Protein AF-A0A530AK78-F1 (afdb_monomer_lite)

pLDDT: mean 84.23, std 16.49, range [35.72, 97.94]

Structure (mmCIF, N/CA/C/O backbone):
data_AF-A0A530AK78-F1
#
_entry.id   AF-A0A530AK78-F1
#
loop_
_atom_site.group_PDB
_atom_site.id
_atom_site.type_symbol
_atom_site.label_atom_id
_atom_site.label_alt_id
_atom_site.label_comp_id
_atom_site.label_asym_id
_atom_site.label_entity_id
_atom_site.label_seq_id
_atom_site.pdbx_PDB_ins_code
_atom_site.Cartn_x
_atom_site.Cartn_y
_atom_site.Cartn_z
_atom_site.occupancy
_atom_site.B_iso_or_equiv
_atom_site.auth_seq_id
_atom_site.auth_comp_id
_atom_site.auth_asym_id
_atom_site.auth_atom_id
_atom_site.pdbx_PDB_model_num
ATOM 1 N N . MET A 1 1 ? 17.522 -14.125 -3.853 1.00 35.72 1 MET A N 1
ATOM 2 C CA . MET A 1 1 ? 17.060 -14.850 -5.062 1.00 35.72 1 MET A CA 1
ATOM 3 C C . MET A 1 1 ? 15.531 -14.747 -5.252 1.00 35.72 1 MET A C 1
ATOM 5 O O . MET A 1 1 ? 14.892 -15.750 -5.523 1.00 35.72 1 MET A O 1
ATOM 9 N N . ILE A 1 2 ? 14.917 -13.556 -5.123 1.00 40.41 2 ILE A N 1
ATOM 10 C CA . ILE A 1 2 ? 13.436 -13.378 -5.174 1.00 40.41 2 ILE A CA 1
ATOM 11 C C . ILE A 1 2 ? 12.980 -12.552 -6.410 1.00 40.41 2 ILE A C 1
ATOM 13 O O . ILE A 1 2 ? 11.793 -12.388 -6.660 1.00 40.41 2 ILE A O 1
ATOM 17 N N . GLY A 1 3 ? 13.904 -12.060 -7.245 1.00 37.00 3 GLY A N 1
ATOM 18 C CA . GLY A 1 3 ? 13.606 -11.006 -8.230 1.00 37.00 3 GLY A CA 1
ATOM 19 C C . GLY A 1 3 ? 12.877 -11.411 -9.520 1.00 37.00 3 GLY A C 1
ATOM 20 O O . GLY A 1 3 ? 12.220 -10.562 -10.113 1.00 37.00 3 GLY A O 1
ATOM 21 N N . LEU A 1 4 ? 12.959 -12.668 -9.977 1.00 43.38 4 LEU A N 1
ATOM 22 C CA . LEU A 1 4 ? 12.545 -13.003 -11.353 1.00 43.38 4 LEU A CA 1
ATOM 23 C C . LEU A 1 4 ? 11.052 -13.356 -11.499 1.00 43.38 4 LEU A C 1
ATOM 25 O O . LEU A 1 4 ? 10.457 -13.086 -12.537 1.00 43.38 4 LEU A O 1
ATOM 29 N N . ALA A 1 5 ? 10.418 -13.904 -10.458 1.00 39.09 5 ALA A N 1
ATOM 30 C CA . ALA A 1 5 ? 9.007 -14.309 -10.516 1.00 39.09 5 ALA A CA 1
ATOM 31 C C . ALA A 1 5 ? 8.021 -13.127 -10.419 1.00 39.09 5 ALA A C 1
ATOM 33 O O . ALA A 1 5 ? 6.848 -13.271 -10.752 1.00 39.09 5 ALA A O 1
ATOM 34 N N . LEU A 1 6 ? 8.483 -11.956 -9.967 1.00 44.03 6 LEU A N 1
ATOM 35 C CA . LEU A 1 6 ? 7.629 -10.788 -9.742 1.00 44.03 6 LEU A CA 1
ATOM 36 C C . LEU A 1 6 ? 7.313 -10.022 -11.036 1.00 44.03 6 LEU A C 1
ATOM 38 O O . LEU A 1 6 ? 6.207 -9.510 -11.166 1.00 44.03 6 LEU A O 1
ATOM 42 N N . VAL A 1 7 ? 8.226 -9.992 -12.015 1.00 44.00 7 VAL A N 1
ATOM 43 C CA . VAL A 1 7 ? 8.039 -9.210 -13.254 1.00 44.00 7 VAL A CA 1
ATOM 44 C C . VAL A 1 7 ? 7.031 -9.860 -14.207 1.00 44.00 7 VAL A C 1
ATOM 46 O O . VAL A 1 7 ? 6.136 -9.176 -14.692 1.00 44.00 7 VAL A O 1
ATOM 49 N N . SER A 1 8 ? 7.074 -11.183 -14.410 1.00 48.09 8 SER A N 1
ATOM 50 C CA . SER A 1 8 ? 6.086 -11.874 -15.268 1.00 48.09 8 SER A CA 1
ATOM 51 C C . SER A 1 8 ? 4.657 -11.838 -14.732 1.00 48.09 8 SER A C 1
ATOM 53 O O . SER A 1 8 ? 3.732 -12.230 -15.432 1.00 48.09 8 SER A O 1
ATOM 55 N N . MET A 1 9 ? 4.473 -11.410 -13.485 1.00 52.75 9 MET A N 1
ATOM 56 C CA . MET A 1 9 ? 3.193 -11.451 -12.801 1.00 52.75 9 MET A CA 1
ATOM 57 C C . MET A 1 9 ? 2.610 -10.053 -12.573 1.00 52.75 9 MET A C 1
ATOM 59 O O . MET A 1 9 ? 1.652 -9.964 -11.825 1.00 52.75 9 MET A O 1
ATOM 63 N N . VAL A 1 10 ? 3.203 -8.987 -13.122 1.00 57.78 10 VAL A N 1
ATOM 64 C CA . VAL A 1 10 ? 2.661 -7.608 -13.082 1.00 57.78 10 VAL A CA 1
ATOM 65 C C . VAL A 1 10 ? 2.524 -7.014 -14.492 1.00 57.78 10 VAL A C 1
ATOM 67 O O . VAL A 1 10 ? 1.768 -6.072 -14.710 1.00 57.78 10 VAL A O 1
ATOM 70 N N . PHE A 1 11 ? 3.234 -7.570 -15.473 1.00 59.38 11 PHE A N 1
ATOM 71 C CA . PHE A 1 11 ? 3.088 -7.186 -16.872 1.00 59.38 11 PHE A CA 1
ATOM 72 C C . PHE A 1 11 ? 2.132 -8.142 -17.580 1.00 59.38 11 PHE A C 1
ATOM 74 O O . PHE A 1 11 ? 2.232 -9.361 -17.421 1.00 59.38 11 PHE A O 1
ATOM 81 N N . GLY A 1 12 ? 1.225 -7.579 -18.380 1.00 53.88 12 GLY A N 1
ATOM 82 C CA . GLY A 1 12 ? 0.428 -8.354 -19.329 1.00 53.88 12 GLY A CA 1
ATOM 83 C C . GLY A 1 12 ? 1.325 -9.053 -20.356 1.00 53.88 12 GLY A C 1
ATOM 84 O O . GLY A 1 12 ? 2.518 -8.756 -20.461 1.00 53.88 12 GLY A O 1
ATOM 85 N N . ALA A 1 13 ? 0.766 -10.001 -21.116 1.00 51.94 13 ALA A N 1
ATOM 86 C CA . ALA A 1 13 ? 1.524 -10.718 -22.140 1.00 51.94 13 ALA A CA 1
ATOM 87 C C . ALA A 1 13 ? 2.269 -9.720 -23.054 1.00 51.94 13 ALA A C 1
ATOM 89 O O . ALA A 1 13 ? 1.644 -8.773 -23.538 1.00 51.94 13 ALA A O 1
ATOM 90 N N . PRO A 1 14 ? 3.586 -9.893 -23.281 1.00 52.84 14 PRO A N 1
ATOM 91 C CA . PRO A 1 14 ? 4.344 -8.962 -24.102 1.00 52.84 14 PRO A CA 1
ATOM 92 C C . PRO A 1 14 ? 3.762 -8.948 -25.517 1.00 52.84 14 PRO A C 1
ATOM 94 O O . PRO A 1 14 ? 3.703 -9.983 -26.183 1.00 52.84 14 PRO A O 1
ATOM 97 N N . ALA A 1 15 ? 3.346 -7.773 -25.988 1.00 47.44 15 ALA A N 1
ATOM 98 C CA . ALA A 1 15 ? 3.024 -7.576 -27.392 1.00 47.44 15 ALA A CA 1
ATOM 99 C C . ALA A 1 15 ? 4.348 -7.482 -28.160 1.00 47.44 15 ALA A C 1
ATOM 101 O O . ALA A 1 15 ? 4.995 -6.436 -28.212 1.00 47.44 15 ALA A O 1
ATOM 102 N N . VAL A 1 16 ? 4.799 -8.612 -28.706 1.00 49.47 16 VAL A N 1
ATOM 103 C CA . VAL A 1 16 ? 5.991 -8.653 -29.556 1.00 49.47 16 VAL A CA 1
ATOM 104 C C . VAL A 1 16 ? 5.609 -8.113 -30.931 1.00 49.47 16 VAL A C 1
ATOM 106 O O . VAL A 1 16 ? 5.096 -8.844 -31.777 1.00 49.47 16 VAL A O 1
ATOM 109 N N . PHE A 1 17 ? 5.874 -6.833 -31.175 1.00 48.12 17 PHE A N 1
ATOM 110 C CA . PHE A 1 17 ? 5.860 -6.281 -32.527 1.00 48.12 17 PHE A CA 1
ATOM 111 C C . PHE A 1 17 ? 7.157 -6.697 -33.233 1.00 48.12 17 PHE A C 1
ATOM 113 O O . PHE A 1 17 ? 8.135 -5.956 -33.289 1.00 48.12 17 PHE A O 1
ATOM 120 N N . ALA A 1 18 ? 7.206 -7.939 -33.721 1.00 42.59 18 ALA A N 1
ATOM 121 C CA . ALA A 1 18 ? 8.343 -8.428 -34.490 1.00 42.59 18 ALA A CA 1
ATOM 122 C C . ALA A 1 18 ? 8.334 -7.796 -35.889 1.00 42.59 18 ALA A C 1
ATOM 124 O O . ALA A 1 18 ? 7.560 -8.193 -36.757 1.00 42.59 18 ALA A O 1
ATOM 125 N N . SER A 1 19 ? 9.215 -6.822 -36.108 1.00 42.41 19 SER A N 1
ATOM 126 C CA . SER A 1 19 ? 9.509 -6.284 -37.434 1.00 42.41 19 SER A CA 1
ATOM 127 C C . SER A 1 19 ? 10.933 -5.706 -37.489 1.00 42.41 19 SER A C 1
ATOM 129 O O . SER A 1 19 ? 11.118 -4.498 -37.399 1.00 42.41 19 SER A O 1
ATOM 131 N N . VAL A 1 20 ? 11.911 -6.587 -37.746 1.00 44.16 20 VAL A N 1
ATOM 132 C CA . VAL A 1 20 ? 13.226 -6.286 -38.371 1.00 44.16 20 VAL A CA 1
ATOM 133 C C . VAL A 1 20 ? 14.180 -5.368 -37.536 1.00 44.16 20 VAL A C 1
ATOM 135 O O . VAL A 1 20 ? 13.865 -5.112 -36.375 1.00 44.16 20 VAL A O 1
ATOM 138 N N . PRO A 1 21 ? 15.430 -5.040 -37.960 1.00 42.06 21 PRO A N 1
ATOM 139 C CA . PRO A 1 21 ? 16.552 -4.756 -37.053 1.00 42.06 21 PRO A CA 1
ATOM 140 C C . PRO A 1 21 ? 16.349 -3.405 -36.345 1.00 42.06 21 PRO A C 1
ATOM 142 O O . PRO A 1 21 ? 15.914 -2.439 -36.967 1.00 42.06 21 PRO A O 1
ATOM 145 N N . GLY A 1 22 ? 16.643 -3.345 -35.044 1.00 53.09 22 GLY A N 1
ATOM 146 C CA . GLY A 1 22 ? 16.127 -2.291 -34.152 1.00 53.09 22 GLY A CA 1
ATOM 147 C C . GLY A 1 22 ? 14.964 -2.778 -33.275 1.00 53.09 22 GLY A C 1
ATOM 148 O O . GLY A 1 22 ? 13.982 -2.064 -33.062 1.00 53.09 22 GLY A O 1
ATOM 149 N N . ALA A 1 23 ? 15.060 -4.024 -32.795 1.00 65.19 23 ALA A N 1
ATOM 150 C CA . ALA A 1 23 ? 14.032 -4.680 -31.998 1.00 65.19 23 ALA A CA 1
ATOM 151 C C . ALA A 1 23 ? 13.720 -3.880 -30.723 1.00 65.19 23 ALA A C 1
ATOM 153 O O . ALA A 1 23 ? 14.596 -3.647 -29.884 1.00 65.19 23 ALA A O 1
ATOM 154 N N . HIS A 1 24 ? 12.453 -3.495 -30.580 1.00 68.62 24 HIS A N 1
ATOM 155 C CA . HIS A 1 24 ? 11.925 -2.874 -29.378 1.00 68.62 24 HIS A CA 1
ATOM 156 C C . HIS A 1 24 ? 10.786 -3.712 -28.800 1.00 68.62 24 HIS A C 1
ATOM 158 O O . HIS A 1 24 ? 9.992 -4.304 -29.529 1.00 68.62 24 HIS A O 1
ATOM 164 N N . VAL A 1 25 ? 10.718 -3.772 -27.475 1.00 79.31 25 VAL A N 1
ATOM 165 C CA . VAL A 1 25 ? 9.657 -4.453 -26.734 1.00 79.31 25 VAL A CA 1
ATOM 166 C C . VAL A 1 25 ? 8.995 -3.430 -25.830 1.00 79.31 25 VAL A C 1
ATOM 168 O O . VAL A 1 25 ? 9.675 -2.774 -25.040 1.00 79.31 25 VAL A O 1
ATOM 171 N N . LEU A 1 26 ? 7.674 -3.306 -25.943 1.00 78.44 26 LEU A N 1
ATOM 172 C CA . LEU A 1 26 ? 6.868 -2.526 -25.016 1.00 78.44 26 LEU A CA 1
ATOM 173 C C . LEU A 1 26 ? 6.234 -3.471 -23.998 1.00 78.44 26 LEU A C 1
ATOM 175 O O . LEU A 1 26 ? 5.518 -4.410 -24.351 1.00 78.44 26 LEU A O 1
ATOM 179 N N . LEU A 1 27 ? 6.523 -3.228 -22.728 1.00 83.12 27 LEU A N 1
ATOM 180 C CA . LEU A 1 27 ? 5.971 -3.978 -21.614 1.00 83.12 27 LEU A CA 1
ATOM 181 C C . LEU A 1 27 ? 4.896 -3.126 -20.946 1.00 83.12 27 LEU A C 1
ATOM 183 O O . LEU A 1 27 ? 5.206 -2.123 -20.302 1.00 83.12 27 LEU A O 1
ATOM 187 N N . HIS A 1 28 ? 3.641 -3.545 -21.094 1.00 80.56 28 HIS A N 1
ATOM 188 C CA . HIS A 1 28 ? 2.496 -2.896 -20.461 1.00 80.56 28 HIS A CA 1
ATOM 189 C C . HIS A 1 28 ? 2.321 -3.356 -19.022 1.00 80.56 28 HIS A C 1
ATOM 191 O O . HIS A 1 28 ? 2.233 -4.557 -18.746 1.00 80.56 28 HIS A O 1
ATOM 197 N N . LEU A 1 29 ? 2.240 -2.390 -18.114 1.00 83.88 29 LEU A N 1
ATOM 198 C CA . LEU A 1 29 ? 1.987 -2.663 -16.709 1.00 83.88 29 LEU A CA 1
ATOM 199 C C . LEU A 1 29 ? 0.488 -2.863 -16.475 1.00 83.88 29 LEU A C 1
ATOM 201 O O . LEU A 1 29 ? -0.316 -1.981 -16.779 1.00 83.88 29 LEU A O 1
ATOM 205 N N . ASP A 1 30 ? 0.117 -3.980 -15.858 1.00 88.31 30 ASP A N 1
ATOM 206 C CA . ASP A 1 30 ? -1.243 -4.193 -15.380 1.00 88.31 30 ASP A CA 1
ATOM 207 C C . ASP A 1 30 ? -1.443 -3.425 -14.063 1.00 88.31 30 ASP A C 1
ATOM 209 O O . ASP A 1 30 ? -1.094 -3.879 -12.966 1.00 88.31 30 ASP A O 1
ATOM 213 N N . THR A 1 31 ? -1.977 -2.205 -14.170 1.00 88.31 31 THR A N 1
ATOM 214 C CA . THR A 1 31 ? -2.192 -1.359 -12.990 1.00 88.31 31 THR A CA 1
ATOM 215 C C . THR A 1 31 ? -3.242 -1.938 -12.044 1.00 88.31 31 THR A C 1
ATOM 217 O O . THR A 1 31 ? -3.124 -1.740 -10.835 1.00 88.31 31 THR A O 1
ATOM 220 N N . ASP A 1 32 ? -4.227 -2.686 -12.542 1.00 90.38 32 ASP A N 1
ATOM 221 C CA . ASP A 1 32 ? -5.261 -3.294 -11.702 1.00 90.38 32 ASP A CA 1
ATOM 222 C C . ASP A 1 32 ? -4.669 -4.421 -10.859 1.00 90.38 32 ASP A C 1
ATOM 224 O O . ASP A 1 32 ? -4.952 -4.540 -9.663 1.00 90.38 32 ASP A O 1
ATOM 228 N N . GLN A 1 33 ? -3.742 -5.179 -11.435 1.00 90.19 33 GLN A N 1
ATOM 229 C CA . GLN A 1 33 ? -2.991 -6.188 -10.710 1.00 90.19 33 GLN A CA 1
ATOM 230 C C . GLN A 1 33 ? -2.082 -5.585 -9.630 1.00 90.19 33 GLN A C 1
ATOM 232 O O . GLN A 1 33 ? -2.000 -6.136 -8.526 1.00 90.19 33 GLN A O 1
ATOM 237 N N . VAL A 1 34 ? -1.436 -4.440 -9.893 1.00 91.25 34 VAL A N 1
ATOM 238 C CA . VAL A 1 34 ? -0.666 -3.703 -8.870 1.00 91.25 34 VAL A CA 1
ATOM 239 C C . VAL A 1 34 ? -1.568 -3.309 -7.699 1.00 91.25 34 VAL A C 1
ATOM 241 O O . VAL A 1 34 ? -1.216 -3.537 -6.537 1.00 91.25 34 VAL A O 1
ATOM 244 N N . ARG A 1 35 ? -2.748 -2.755 -7.996 1.00 93.44 35 ARG A N 1
ATOM 245 C CA . ARG A 1 35 ? -3.734 -2.338 -6.990 1.00 93.44 35 ARG A CA 1
ATOM 246 C C . ARG A 1 35 ? -4.238 -3.521 -6.166 1.00 93.44 35 ARG A C 1
ATOM 248 O O . ARG A 1 35 ? -4.176 -3.470 -4.938 1.00 93.44 35 ARG A O 1
ATOM 255 N N . SER A 1 36 ? -4.672 -4.599 -6.823 1.00 94.12 36 SER A N 1
ATOM 256 C CA . SER A 1 36 ? -5.202 -5.801 -6.164 1.00 94.12 36 SER A CA 1
ATOM 257 C C . SER A 1 36 ? -4.188 -6.406 -5.196 1.00 94.12 36 SER A C 1
ATOM 259 O O . SER A 1 36 ? -4.489 -6.613 -4.022 1.00 94.12 36 SER A O 1
ATOM 261 N N . ARG A 1 37 ? -2.940 -6.597 -5.643 1.00 93.44 37 ARG A N 1
ATOM 262 C CA . ARG A 1 37 ? -1.864 -7.123 -4.786 1.00 93.44 37 ARG A CA 1
ATOM 263 C C . ARG A 1 37 ? -1.591 -6.228 -3.590 1.00 93.44 37 ARG A C 1
ATOM 265 O O . ARG A 1 37 ? -1.337 -6.718 -2.491 1.00 93.44 37 ARG A O 1
ATOM 272 N N . ARG A 1 38 ? -1.622 -4.907 -3.784 1.00 95.06 38 ARG A N 1
ATOM 273 C CA . ARG A 1 38 ? -1.395 -3.979 -2.678 1.00 95.06 38 ARG A CA 1
ATOM 274 C C . ARG A 1 38 ? -2.517 -4.055 -1.642 1.00 95.06 38 ARG A C 1
ATOM 276 O O . ARG A 1 38 ? -2.214 -4.026 -0.449 1.00 95.06 38 ARG A O 1
ATOM 283 N N . LEU A 1 39 ? -3.770 -4.195 -2.074 1.00 96.62 39 LEU A N 1
ATOM 284 C CA . LEU A 1 39 ? -4.926 -4.382 -1.190 1.00 96.62 39 LEU A CA 1
ATOM 285 C C . LEU A 1 39 ? -4.860 -5.711 -0.426 1.00 96.62 39 LEU A C 1
ATOM 287 O O . LEU A 1 39 ? -5.143 -5.750 0.771 1.00 96.62 39 LEU A O 1
ATOM 291 N N . GLU A 1 40 ? -4.424 -6.788 -1.076 1.00 96.62 40 GLU A N 1
ATOM 292 C CA . GLU A 1 40 ? -4.169 -8.074 -0.417 1.00 96.62 40 GLU A CA 1
ATOM 293 C C . GLU A 1 40 ? -3.063 -7.958 0.638 1.00 96.62 40 GLU A C 1
ATOM 295 O O . GLU A 1 40 ? -3.247 -8.381 1.781 1.00 96.62 40 GLU A O 1
ATOM 300 N N . ALA A 1 41 ? -1.951 -7.301 0.299 1.00 96.06 41 ALA A N 1
ATOM 301 C CA . ALA A 1 41 ? -0.869 -7.038 1.242 1.00 96.06 41 ALA A CA 1
ATOM 302 C C . ALA A 1 41 ? -1.331 -6.157 2.417 1.00 96.06 41 ALA A C 1
ATOM 304 O O . ALA A 1 41 ? -0.965 -6.411 3.561 1.00 96.06 41 ALA A O 1
ATOM 305 N N . MET A 1 42 ? -2.167 -5.147 2.155 1.00 96.31 42 MET A N 1
A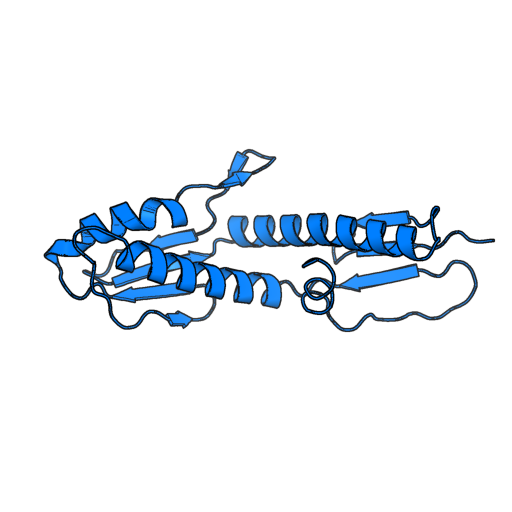TOM 306 C CA . MET A 1 42 ? -2.778 -4.289 3.176 1.00 96.31 42 MET A CA 1
ATOM 307 C C . MET A 1 42 ? -3.649 -5.106 4.137 1.00 96.31 42 MET A C 1
ATOM 309 O O . MET A 1 42 ? -3.503 -4.997 5.353 1.00 96.31 42 MET A O 1
ATOM 313 N N . ARG A 1 43 ? -4.510 -5.981 3.607 1.00 97.56 43 ARG A N 1
ATOM 314 C CA . ARG A 1 43 ? -5.322 -6.916 4.397 1.00 97.56 43 ARG A CA 1
ATOM 315 C C . ARG A 1 43 ? -4.447 -7.792 5.296 1.00 97.56 43 ARG A C 1
ATOM 317 O O . ARG A 1 43 ? -4.743 -7.961 6.478 1.00 97.56 43 ARG A O 1
ATOM 324 N N . ASP A 1 44 ? -3.374 -8.353 4.752 1.00 97.44 44 ASP A N 1
ATOM 325 C CA . ASP A 1 44 ? -2.493 -9.252 5.499 1.00 97.44 44 ASP A CA 1
ATOM 326 C C . ASP A 1 44 ? -1.683 -8.505 6.574 1.00 97.44 44 ASP A C 1
ATOM 328 O O . ASP A 1 44 ? -1.496 -9.018 7.684 1.00 97.44 44 ASP A O 1
ATOM 332 N N . GLN A 1 45 ? -1.301 -7.257 6.297 1.00 96.62 45 GLN A N 1
ATOM 333 C CA . GLN A 1 45 ? -0.678 -6.355 7.262 1.00 96.62 45 GLN A CA 1
ATOM 334 C C . GLN A 1 45 ? -1.642 -5.988 8.401 1.00 96.62 45 GLN A C 1
ATOM 336 O O . GLN A 1 45 ? -1.269 -6.129 9.563 1.00 96.62 45 GLN A O 1
ATOM 341 N N . ILE A 1 46 ? -2.891 -5.610 8.096 1.00 97.38 46 ILE A N 1
ATOM 342 C CA . ILE A 1 46 ? -3.941 -5.343 9.099 1.00 97.38 46 ILE A CA 1
ATOM 343 C C . ILE A 1 46 ? -4.133 -6.561 10.007 1.00 97.38 46 ILE A C 1
ATOM 345 O O . ILE A 1 46 ? -4.126 -6.433 11.231 1.00 97.38 46 ILE A O 1
ATOM 349 N N . ARG A 1 47 ? -4.256 -7.759 9.418 1.00 96.88 47 ARG A N 1
ATOM 350 C CA . ARG A 1 47 ? -4.391 -9.014 10.173 1.00 96.88 47 ARG A CA 1
ATOM 351 C C . ARG A 1 47 ? -3.248 -9.206 11.161 1.00 96.88 47 ARG A C 1
ATOM 353 O O . ARG A 1 47 ? -3.496 -9.626 12.288 1.00 96.88 47 ARG A O 1
ATOM 360 N N . THR A 1 48 ? -2.022 -8.945 10.720 1.00 97.12 48 THR A N 1
ATOM 361 C CA . THR A 1 48 ? -0.816 -9.121 11.533 1.00 97.12 48 THR A CA 1
ATOM 362 C C . THR A 1 48 ? -0.776 -8.098 12.667 1.00 97.12 48 THR A C 1
ATOM 364 O O . THR A 1 48 ? -0.680 -8.493 13.823 1.00 97.12 48 THR A O 1
ATOM 367 N N . LEU A 1 49 ? -0.978 -6.812 12.366 1.00 96.44 49 LEU A N 1
ATOM 368 C CA . LEU A 1 49 ? -0.954 -5.729 13.356 1.00 96.44 49 LEU A CA 1
ATOM 369 C C . LEU A 1 49 ? -1.993 -5.916 14.468 1.00 96.44 49 LEU A C 1
ATOM 371 O O . LEU A 1 49 ? -1.671 -5.753 15.638 1.00 96.44 49 LEU A O 1
ATOM 375 N N . LEU A 1 50 ? -3.227 -6.299 14.130 1.00 96.25 50 LEU A N 1
ATOM 376 C CA . LEU A 1 50 ? -4.273 -6.514 15.139 1.00 96.25 50 LEU A CA 1
ATOM 377 C C . LEU A 1 50 ? -4.049 -7.774 15.981 1.00 96.25 50 LEU A C 1
ATOM 379 O O . LEU A 1 50 ? -4.450 -7.820 17.144 1.00 96.25 50 LEU A O 1
ATOM 383 N N . ARG A 1 51 ? -3.426 -8.805 15.397 1.00 96.25 51 ARG A N 1
ATOM 384 C CA . ARG A 1 51 ? -3.068 -10.031 16.119 1.00 96.25 51 ARG A CA 1
ATOM 385 C C . ARG A 1 51 ? -1.933 -9.780 17.110 1.00 96.25 51 ARG A C 1
ATOM 387 O O . ARG A 1 51 ? -1.973 -10.357 18.191 1.00 96.25 51 ARG A O 1
ATOM 394 N N . ASP A 1 52 ? -0.956 -8.972 16.711 1.00 95.81 52 ASP A N 1
ATOM 395 C CA . ASP A 1 52 ? 0.260 -8.698 17.480 1.00 95.81 52 ASP A CA 1
ATOM 396 C C . ASP A 1 52 ? 0.078 -7.522 18.464 1.00 95.81 52 ASP A C 1
ATOM 398 O O . ASP A 1 52 ? 0.943 -7.282 19.302 1.00 95.81 52 ASP A O 1
ATOM 402 N N . ALA A 1 53 ? -1.048 -6.803 18.392 1.00 94.19 53 ALA A N 1
ATOM 403 C CA . ALA A 1 53 ? -1.435 -5.805 19.383 1.00 94.19 53 ALA A CA 1
ATOM 404 C C . ALA A 1 53 ? -1.620 -6.436 20.774 1.00 94.19 53 ALA A C 1
ATOM 406 O O . ALA A 1 53 ? -2.098 -7.565 20.901 1.00 94.19 53 ALA A O 1
ATOM 407 N N . GLU A 1 54 ? -1.289 -5.682 21.823 1.00 92.25 54 GLU A N 1
ATOM 408 C CA . GLU A 1 54 ? -1.421 -6.121 23.212 1.00 92.25 54 GLU A CA 1
ATOM 409 C C . GLU A 1 54 ? -2.292 -5.128 24.006 1.00 92.25 54 GLU A C 1
ATOM 411 O O . GLU A 1 54 ? -1.902 -3.968 24.161 1.00 92.25 54 GLU A O 1
ATOM 416 N N . PRO A 1 55 ? -3.484 -5.538 24.491 1.00 91.25 55 PRO A N 1
ATOM 417 C CA . PRO A 1 55 ? -4.109 -6.855 24.322 1.00 91.25 55 PRO A CA 1
ATOM 418 C C . PRO A 1 55 ? -4.533 -7.135 22.871 1.00 91.25 55 PRO A C 1
ATOM 420 O O . PRO A 1 55 ? -4.849 -6.219 22.113 1.00 91.25 55 PRO A O 1
ATOM 423 N N . LYS A 1 56 ? -4.598 -8.425 22.510 1.00 93.75 56 LYS A N 1
ATOM 424 C CA . LYS A 1 56 ? -5.009 -8.871 21.172 1.00 93.75 56 LYS A CA 1
ATOM 425 C C . LYS A 1 56 ? -6.382 -8.313 20.799 1.00 93.75 56 LYS A C 1
ATOM 427 O O . LYS A 1 56 ? -7.342 -8.427 21.568 1.00 93.75 56 LYS A O 1
ATOM 432 N N . ILE A 1 57 ? -6.481 -7.781 19.583 1.00 96.12 57 ILE A N 1
ATOM 433 C CA . ILE A 1 57 ? -7.703 -7.163 19.074 1.00 96.12 57 ILE A CA 1
ATOM 434 C C . ILE A 1 57 ? -8.448 -8.160 18.193 1.00 96.12 57 ILE A C 1
ATOM 436 O O . ILE A 1 57 ? -7.923 -8.668 17.198 1.00 96.12 57 ILE A O 1
ATOM 440 N N . HIS A 1 58 ? -9.694 -8.443 18.563 1.00 95.31 58 HIS A N 1
ATOM 441 C CA . HIS A 1 58 ? -10.552 -9.346 17.805 1.00 95.31 58 HIS A CA 1
ATOM 442 C C . HIS A 1 58 ? -11.326 -8.571 16.742 1.00 95.31 58 HIS A C 1
ATOM 444 O O . HIS A 1 58 ? -11.863 -7.493 16.998 1.00 95.31 58 HIS A O 1
ATOM 450 N N . TYR A 1 59 ? -11.397 -9.138 15.542 1.00 96.81 59 TYR A N 1
ATOM 451 C CA . TYR A 1 59 ? -12.117 -8.550 14.422 1.00 96.81 59 TYR A CA 1
ATOM 452 C C . TYR A 1 59 ? -12.804 -9.629 13.588 1.00 96.81 59 TYR A C 1
ATOM 454 O O . TYR A 1 59 ? -12.380 -10.785 13.563 1.00 96.81 59 TYR A O 1
ATOM 462 N N . ASN A 1 60 ? -13.830 -9.213 12.853 1.00 96.50 60 ASN A N 1
ATOM 463 C CA . ASN A 1 60 ? -14.623 -10.035 11.955 1.00 96.50 60 ASN A CA 1
ATOM 464 C C . ASN A 1 60 ? -14.676 -9.407 10.558 1.00 96.50 60 ASN A C 1
ATOM 466 O O . ASN A 1 60 ? -14.550 -8.192 10.395 1.00 96.50 60 ASN A O 1
ATOM 470 N N . GLY A 1 61 ? -14.900 -10.240 9.539 1.00 95.06 61 GLY A N 1
ATOM 471 C CA . GLY A 1 61 ? -15.194 -9.764 8.185 1.00 95.06 61 GLY A CA 1
ATOM 472 C C . GLY A 1 61 ? -14.063 -8.981 7.517 1.00 95.06 61 GLY A C 1
ATOM 473 O O . GLY A 1 61 ? -14.355 -8.054 6.770 1.00 95.06 61 GLY A O 1
ATOM 474 N N . LEU A 1 62 ? -12.795 -9.332 7.776 1.00 97.50 62 LEU A N 1
ATOM 475 C CA . LEU A 1 62 ? -11.654 -8.726 7.085 1.00 97.50 62 LEU A CA 1
ATOM 476 C C . LEU A 1 62 ? -11.617 -9.167 5.618 1.00 97.50 62 LEU A C 1
ATOM 478 O O . LEU A 1 62 ? -11.191 -10.284 5.308 1.00 97.50 62 LEU A O 1
ATOM 482 N N . VAL A 1 63 ? -12.044 -8.281 4.726 1.00 97.25 63 VAL A N 1
ATOM 483 C CA . VAL A 1 63 ? -12.191 -8.567 3.295 1.00 97.25 63 VAL A CA 1
ATOM 484 C C . VAL A 1 63 ? -11.676 -7.417 2.438 1.00 97.25 63 VAL A C 1
ATOM 486 O O . VAL A 1 63 ? -11.670 -6.261 2.860 1.00 97.25 63 VAL A O 1
ATOM 489 N N . VAL A 1 64 ? -11.257 -7.754 1.220 1.00 97.62 64 VAL A N 1
ATOM 490 C CA . VAL A 1 64 ? -10.987 -6.790 0.148 1.00 97.62 64 VAL A CA 1
ATOM 491 C C . VAL A 1 64 ? -12.222 -6.747 -0.747 1.00 97.62 64 VAL A C 1
ATOM 493 O O . VAL A 1 64 ? -12.724 -7.797 -1.143 1.00 97.62 64 VAL A O 1
ATOM 496 N N . SER A 1 65 ? -12.713 -5.551 -1.053 1.00 93.56 65 SER A N 1
ATOM 497 C CA . SER A 1 65 ? -13.849 -5.318 -1.942 1.00 93.56 65 SER A CA 1
ATOM 498 C C . SER A 1 65 ? -13.566 -4.100 -2.815 1.00 93.56 65 SER A C 1
ATOM 500 O O . SER A 1 65 ? -13.522 -2.973 -2.322 1.00 93.56 65 SER A O 1
ATOM 502 N N . GLY A 1 66 ? -13.364 -4.317 -4.116 1.00 92.69 66 GLY A N 1
ATOM 503 C CA . GLY A 1 66 ? -12.966 -3.252 -5.038 1.00 92.69 66 GLY A CA 1
ATOM 504 C C . GLY A 1 66 ? -11.635 -2.626 -4.617 1.00 92.69 66 GLY A C 1
ATOM 505 O O . GLY A 1 66 ? -10.628 -3.322 -4.551 1.00 92.69 66 GLY A O 1
ATOM 506 N N . LEU A 1 67 ? -11.644 -1.328 -4.303 1.00 95.00 67 LEU A N 1
ATOM 507 C CA . LEU A 1 67 ? -10.471 -0.572 -3.835 1.0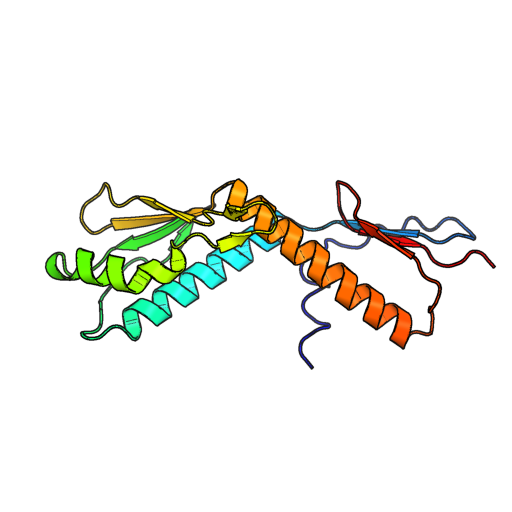0 95.00 67 LEU A CA 1
ATOM 508 C C . LEU A 1 67 ? -10.419 -0.391 -2.312 1.00 95.00 67 LEU A C 1
ATOM 510 O O . LEU A 1 67 ? -9.655 0.434 -1.806 1.00 95.00 67 LEU A O 1
ATOM 514 N N . THR A 1 68 ? -11.232 -1.151 -1.581 1.00 96.69 68 THR A N 1
ATOM 515 C CA . THR A 1 68 ? -11.396 -1.001 -0.138 1.00 96.69 68 THR A CA 1
ATOM 516 C C . THR A 1 68 ? -11.026 -2.288 0.587 1.00 96.69 68 THR A C 1
ATOM 518 O O . THR A 1 68 ? -11.401 -3.386 0.177 1.00 96.69 68 THR A O 1
ATOM 521 N N . VAL A 1 69 ? -10.319 -2.155 1.706 1.00 97.94 69 VAL A N 1
ATOM 522 C CA . VAL A 1 69 ? -10.164 -3.206 2.715 1.00 97.94 69 VAL A CA 1
ATOM 523 C C . VAL A 1 69 ? -11.027 -2.827 3.903 1.00 97.94 69 VAL A C 1
ATOM 525 O O . VAL A 1 69 ? -10.907 -1.720 4.416 1.00 97.94 69 VAL A O 1
ATOM 528 N N . GLN A 1 70 ? -11.901 -3.718 4.350 1.00 97.19 70 GLN A N 1
ATOM 529 C CA . GLN A 1 70 ? -12.787 -3.433 5.476 1.00 97.19 70 GLN A CA 1
ATOM 530 C C . GLN A 1 70 ? -12.745 -4.542 6.511 1.00 97.19 70 GLN A C 1
ATOM 532 O O . GLN A 1 70 ? -12.517 -5.702 6.173 1.00 97.19 70 GLN A O 1
ATOM 537 N N . LEU A 1 71 ? -12.992 -4.173 7.762 1.00 97.81 71 LEU A N 1
ATOM 538 C CA . LEU A 1 71 ? -13.158 -5.092 8.878 1.00 97.81 71 LEU A CA 1
ATOM 539 C C . LEU A 1 71 ? -14.043 -4.470 9.952 1.00 97.81 71 LEU A C 1
ATOM 541 O O . LEU A 1 71 ? -14.101 -3.249 10.093 1.00 97.81 71 LEU A O 1
ATOM 545 N N . ARG A 1 72 ? -14.675 -5.320 10.758 1.00 97.56 72 ARG A N 1
ATOM 546 C CA . ARG A 1 72 ? -15.393 -4.898 11.958 1.00 97.56 72 ARG A CA 1
ATOM 547 C C . ARG A 1 72 ? -14.634 -5.331 13.201 1.00 97.56 72 ARG A C 1
ATOM 549 O O . ARG A 1 72 ? -14.323 -6.510 13.337 1.00 97.56 72 ARG A O 1
ATOM 556 N N . ILE A 1 73 ? -14.358 -4.403 14.107 1.00 97.19 73 ILE A N 1
ATOM 557 C CA . ILE A 1 73 ? -13.796 -4.715 15.421 1.00 97.19 73 ILE A CA 1
ATOM 558 C C . ILE A 1 73 ? -14.898 -5.347 16.274 1.00 97.19 73 ILE A C 1
ATOM 560 O O . ILE A 1 73 ? -16.017 -4.837 16.328 1.00 97.19 73 ILE A O 1
ATOM 564 N N . SER A 1 74 ? -14.602 -6.491 16.890 1.00 93.00 74 SER A N 1
ATOM 565 C CA . SER A 1 74 ? -15.603 -7.295 17.602 1.00 93.00 74 SER A CA 1
ATOM 566 C C . SER A 1 74 ? -16.031 -6.664 18.927 1.00 93.00 74 SER A C 1
ATOM 568 O O . SER A 1 74 ? -17.185 -6.804 19.321 1.00 93.00 74 SER A O 1
ATOM 570 N N . ASP A 1 75 ? -15.110 -5.973 19.599 1.00 92.88 75 ASP A N 1
ATOM 571 C CA . ASP A 1 75 ? -15.354 -5.256 20.849 1.00 92.88 75 ASP A CA 1
ATOM 572 C C . ASP A 1 75 ? -15.293 -3.740 20.613 1.00 92.88 75 ASP A C 1
ATOM 574 O O . ASP A 1 75 ? -14.267 -3.199 20.191 1.00 92.88 75 ASP A O 1
ATOM 578 N N . ALA A 1 76 ? -16.389 -3.042 20.915 1.00 89.81 76 ALA A N 1
ATOM 579 C CA . ALA A 1 76 ? -16.485 -1.593 20.773 1.00 89.81 76 ALA A CA 1
ATOM 580 C C . ALA A 1 76 ? -15.463 -0.840 21.647 1.00 89.81 76 ALA A C 1
ATOM 582 O O . ALA A 1 76 ? -15.002 0.232 21.254 1.00 89.81 76 ALA A O 1
ATOM 583 N N . ALA A 1 77 ? -15.056 -1.405 22.789 1.00 92.75 77 ALA A N 1
ATOM 584 C CA . ALA A 1 77 ? -14.047 -0.802 23.659 1.00 92.75 77 ALA A CA 1
ATOM 585 C C . ALA A 1 77 ? -12.633 -0.839 23.050 1.00 92.75 77 ALA A C 1
ATOM 587 O O . ALA A 1 77 ? -11.771 -0.052 23.439 1.00 92.75 77 ALA A O 1
ATOM 588 N N . GLN A 1 78 ? -12.386 -1.722 22.073 1.00 94.44 78 GLN A N 1
ATOM 589 C CA . GLN A 1 78 ? -11.079 -1.890 21.431 1.00 94.44 78 GLN A CA 1
ATOM 590 C C . GLN A 1 78 ? -10.905 -1.050 20.154 1.00 94.44 78 GLN A C 1
ATOM 592 O O . GLN A 1 78 ? -9.830 -1.082 19.560 1.00 94.44 78 GLN A O 1
ATOM 597 N N . VAL A 1 79 ? -11.917 -0.290 19.715 1.00 94.25 79 VAL A N 1
ATOM 598 C CA . VAL A 1 79 ? -11.881 0.442 18.431 1.00 94.25 79 VAL A CA 1
ATOM 599 C C . VAL A 1 79 ? -10.740 1.458 18.373 1.00 94.25 79 VAL A C 1
ATOM 601 O O . VAL A 1 79 ? -9.978 1.470 17.408 1.00 94.25 79 VAL A O 1
ATOM 604 N N . GLU A 1 80 ? -10.562 2.268 19.415 1.00 93.69 80 GLU A N 1
ATOM 605 C CA . GLU A 1 80 ? -9.487 3.268 19.438 1.00 93.69 80 GLU A CA 1
ATOM 606 C C . GLU A 1 80 ? -8.098 2.618 19.530 1.00 93.69 80 GLU A C 1
ATOM 608 O O . GLU A 1 80 ? -7.161 3.054 18.859 1.00 93.69 80 GLU A O 1
ATOM 613 N N . ALA A 1 81 ? -7.971 1.507 20.265 1.00 94.31 81 ALA A N 1
ATOM 614 C CA . ALA A 1 81 ? -6.740 0.716 20.289 1.00 94.31 81 ALA A CA 1
ATOM 615 C C . ALA A 1 81 ? -6.431 0.107 18.908 1.00 94.31 81 ALA A C 1
ATOM 617 O O . ALA A 1 81 ? -5.279 0.099 18.474 1.00 94.31 81 ALA A O 1
ATOM 618 N N . ALA A 1 82 ? -7.459 -0.341 18.180 1.00 95.25 82 ALA A N 1
ATOM 619 C CA . ALA A 1 82 ? -7.322 -0.864 16.824 1.00 95.25 82 ALA A CA 1
ATOM 620 C C . ALA A 1 82 ? -6.851 0.221 15.858 1.00 95.25 82 ALA A C 1
ATOM 622 O O . ALA A 1 82 ? -5.919 -0.001 15.089 1.00 95.25 82 ALA A O 1
ATOM 623 N N . LYS A 1 83 ? -7.441 1.417 15.934 1.00 94.62 83 LYS A N 1
ATOM 624 C CA . LYS A 1 83 ? -7.021 2.574 15.134 1.00 94.62 83 LYS A CA 1
ATOM 625 C C . LYS A 1 83 ? -5.574 2.965 15.428 1.00 94.62 83 LYS A C 1
ATOM 627 O O . LYS A 1 83 ? -4.819 3.222 14.495 1.00 94.62 83 LYS A O 1
ATOM 632 N N . ALA A 1 84 ? -5.161 2.936 16.695 1.00 94.38 84 ALA A N 1
ATOM 633 C CA . ALA A 1 84 ? -3.775 3.185 17.075 1.00 94.38 84 ALA A CA 1
ATOM 634 C C . ALA A 1 84 ? -2.814 2.127 16.500 1.00 94.38 84 ALA A C 1
ATOM 636 O O . ALA A 1 84 ? -1.797 2.487 15.908 1.00 94.38 84 ALA A O 1
ATOM 637 N N . ALA A 1 85 ? -3.152 0.838 16.600 1.00 94.31 85 ALA A N 1
ATOM 638 C CA . ALA A 1 85 ? -2.342 -0.253 16.050 1.00 94.31 85 ALA A CA 1
ATOM 639 C C . ALA A 1 85 ? -2.252 -0.211 14.513 1.00 94.31 85 ALA A C 1
ATOM 641 O O . ALA A 1 85 ? -1.223 -0.551 13.929 1.00 94.31 85 ALA A O 1
ATOM 642 N N . LEU A 1 86 ? -3.319 0.235 13.848 1.00 95.38 86 LEU A N 1
ATOM 643 C CA . LEU A 1 86 ? -3.400 0.362 12.393 1.00 95.38 86 LEU A CA 1
ATOM 644 C C . LEU A 1 86 ? -2.886 1.703 11.867 1.00 95.38 86 LEU A C 1
ATOM 646 O O . LEU A 1 86 ? -2.897 1.936 10.662 1.00 95.38 86 LEU A O 1
ATOM 650 N N . ARG A 1 87 ? -2.371 2.582 12.725 1.00 92.12 87 ARG A N 1
ATOM 651 C CA . ARG A 1 87 ? -1.866 3.886 12.296 1.00 92.12 87 ARG A CA 1
ATOM 652 C C . ARG A 1 87 ? -0.784 3.770 11.219 1.00 92.12 87 ARG A C 1
ATOM 654 O O . ARG A 1 87 ? -0.853 4.463 10.212 1.00 92.12 87 ARG A O 1
ATOM 661 N N . ALA A 1 88 ? 0.113 2.792 11.347 1.00 88.31 88 ALA A N 1
ATOM 662 C CA . ALA A 1 88 ? 1.181 2.540 10.378 1.00 88.31 88 ALA A CA 1
ATOM 663 C C . ALA A 1 88 ? 0.687 2.198 8.958 1.00 88.31 88 ALA A C 1
ATOM 665 O O . ALA A 1 88 ? 1.460 2.297 8.008 1.00 88.31 88 ALA A O 1
ATOM 666 N N . VAL A 1 89 ? -0.571 1.768 8.797 1.00 89.38 89 VAL A N 1
ATOM 667 C CA . VAL A 1 89 ? -1.147 1.497 7.470 1.00 89.38 89 VAL A CA 1
ATOM 668 C C . VAL A 1 89 ? -1.863 2.702 6.859 1.00 89.38 89 VAL A C 1
ATOM 670 O O . VAL A 1 89 ? -2.153 2.695 5.664 1.00 89.38 89 VAL A O 1
ATOM 673 N N . VAL A 1 90 ? -2.141 3.727 7.667 1.00 89.38 90 VAL A N 1
ATOM 674 C CA . VAL A 1 90 ? -2.798 4.977 7.255 1.00 89.38 90 VAL A CA 1
ATOM 675 C C . VAL A 1 90 ? -1.814 6.1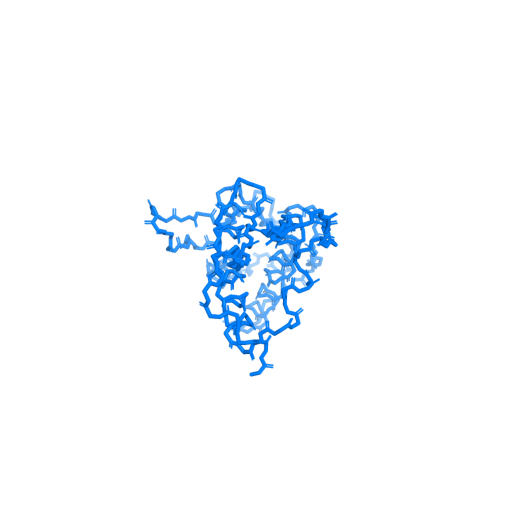43 7.240 1.00 89.38 90 VAL A C 1
ATOM 677 O O . VAL A 1 90 ? -2.095 7.155 6.617 1.00 89.38 90 VAL A O 1
ATOM 680 N N . ASP A 1 91 ? -0.659 6.043 7.893 1.00 92.31 91 ASP A N 1
ATOM 681 C CA . ASP A 1 91 ? 0.314 7.131 7.883 1.00 92.31 91 ASP A CA 1
ATOM 682 C C . ASP A 1 91 ? 0.799 7.423 6.444 1.00 92.31 91 ASP A C 1
ATOM 684 O O . ASP A 1 91 ? 1.049 6.490 5.667 1.00 92.31 91 ASP A O 1
ATOM 688 N N . PRO A 1 92 ? 0.936 8.708 6.060 1.00 91.25 92 PRO A N 1
ATOM 689 C CA . PRO A 1 92 ? 1.413 9.072 4.735 1.00 91.25 92 PRO A CA 1
ATOM 690 C C . PRO A 1 92 ? 2.795 8.489 4.439 1.00 91.25 92 PRO A C 1
ATOM 692 O O . PRO A 1 92 ? 3.716 8.547 5.254 1.00 91.25 92 PRO A O 1
ATOM 695 N N . LEU A 1 93 ? 2.961 7.985 3.221 1.00 91.00 93 LEU A N 1
ATOM 696 C CA . LEU A 1 93 ? 4.247 7.512 2.727 1.00 91.00 93 LEU A CA 1
ATOM 697 C C . LEU A 1 93 ? 5.135 8.693 2.344 1.00 91.00 93 LEU A C 1
ATOM 699 O O . LEU A 1 93 ? 4.656 9.695 1.814 1.00 91.00 93 LEU A O 1
ATOM 703 N N . ALA A 1 94 ? 6.447 8.548 2.523 1.00 88.69 94 ALA A N 1
ATOM 704 C CA . ALA A 1 94 ? 7.413 9.500 1.989 1.00 88.69 94 ALA A CA 1
ATOM 705 C C . ALA A 1 94 ? 7.519 9.339 0.460 1.00 88.69 94 ALA A C 1
ATOM 707 O O . ALA A 1 94 ? 8.194 8.438 -0.048 1.00 88.69 94 ALA A O 1
ATOM 708 N N . GLY A 1 95 ? 6.812 10.191 -0.280 1.00 83.94 95 GLY A N 1
ATOM 709 C CA . GLY A 1 95 ? 6.920 10.297 -1.730 1.00 83.94 95 GLY A CA 1
ATOM 710 C C . GLY A 1 95 ? 8.029 11.256 -2.159 1.00 83.94 95 GLY A C 1
ATOM 711 O O . GLY A 1 95 ? 8.470 12.110 -1.393 1.00 83.94 95 GLY A O 1
ATOM 712 N N . LYS A 1 96 ? 8.467 11.132 -3.418 1.00 81.56 96 LYS A N 1
ATOM 713 C CA . LYS A 1 96 ? 9.499 12.009 -4.004 1.00 81.56 96 LYS A CA 1
ATOM 714 C C . LYS A 1 96 ? 9.062 13.479 -4.065 1.00 81.56 96 LYS A C 1
ATOM 716 O O . LYS A 1 96 ? 9.892 14.364 -3.918 1.00 81.56 96 LYS A O 1
ATOM 721 N N . GLU A 1 97 ? 7.770 13.715 -4.272 1.00 83.69 97 GLU A N 1
ATOM 722 C CA . GLU A 1 97 ? 7.167 15.050 -4.413 1.00 83.69 97 GLU A CA 1
ATOM 723 C C . GLU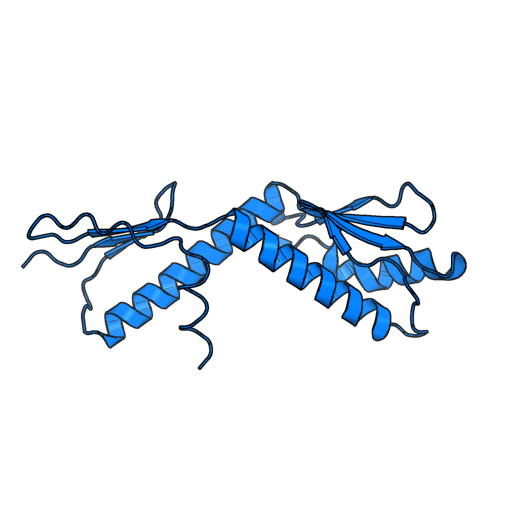 A 1 97 ? 6.516 15.551 -3.113 1.00 83.69 97 GLU A C 1
ATOM 725 O O . GLU A 1 97 ? 5.984 16.656 -3.064 1.00 83.69 97 GLU A O 1
ATOM 730 N N . GLY A 1 98 ? 6.548 14.741 -2.052 1.00 89.56 98 GLY A N 1
ATOM 731 C CA . GLY A 1 98 ? 5.888 15.031 -0.785 1.00 89.56 98 GLY A CA 1
ATOM 732 C C . GLY A 1 98 ? 5.198 13.807 -0.180 1.00 89.56 98 GLY A C 1
ATOM 733 O O . GLY A 1 98 ? 5.241 12.713 -0.752 1.00 89.56 98 GLY A O 1
ATOM 734 N N . PRO A 1 99 ? 4.578 13.967 1.001 1.00 93.06 99 PRO A N 1
ATOM 735 C CA . PRO A 1 99 ? 3.844 12.892 1.653 1.00 93.06 99 PRO A CA 1
ATOM 736 C C . PRO A 1 99 ? 2.654 12.436 0.797 1.00 93.06 99 PRO A C 1
ATOM 738 O O . PRO A 1 99 ? 1.882 13.255 0.302 1.00 93.06 99 PRO A O 1
ATOM 741 N N . VAL A 1 100 ? 2.488 11.121 0.648 1.00 94.31 100 VAL A N 1
ATOM 742 C CA . VAL A 1 100 ? 1.399 10.504 -0.121 1.00 94.31 100 VAL A CA 1
ATOM 743 C C . VAL A 1 100 ? 0.485 9.734 0.818 1.00 94.31 100 VAL A C 1
ATOM 745 O O . VAL A 1 100 ? 0.890 8.739 1.418 1.00 94.31 100 VAL A O 1
ATOM 748 N N . GLN A 1 101 ? -0.773 10.163 0.902 1.00 95.81 101 GLN A N 1
ATOM 749 C CA . GLN A 1 101 ? -1.809 9.428 1.618 1.00 95.81 101 GLN A CA 1
ATOM 750 C C . GLN A 1 101 ? -2.223 8.208 0.797 1.00 95.81 101 GLN A C 1
ATOM 752 O O . GLN A 1 101 ? -2.984 8.341 -0.156 1.00 95.81 101 GLN A O 1
ATOM 757 N N . GLU A 1 102 ? -1.715 7.023 1.130 1.00 95.06 102 GLU A N 1
ATOM 758 C CA . GLU A 1 102 ? -1.987 5.827 0.328 1.00 95.06 102 GLU A CA 1
ATOM 759 C C . GLU A 1 102 ? -3.424 5.315 0.502 1.00 95.06 102 GLU A C 1
ATOM 761 O O . GLU A 1 102 ? -4.108 5.019 -0.479 1.00 95.06 102 GLU A O 1
ATOM 766 N N . PHE A 1 103 ? -3.882 5.241 1.751 1.00 96.88 103 PHE A N 1
ATOM 767 C CA . PHE A 1 103 ? -5.213 4.770 2.119 1.00 96.88 103 PHE A CA 1
ATOM 768 C C . PHE A 1 103 ? -5.935 5.821 2.950 1.00 96.88 103 PHE A C 1
ATOM 770 O O . PHE A 1 103 ? -5.359 6.364 3.884 1.00 96.88 103 PHE A O 1
ATOM 777 N N . ALA A 1 104 ? -7.198 6.087 2.645 1.00 95.94 104 ALA A N 1
ATOM 778 C CA . ALA A 1 104 ? -8.079 6.866 3.500 1.00 95.94 104 ALA A CA 1
ATOM 779 C C . ALA A 1 104 ? -8.834 5.926 4.447 1.00 95.94 104 ALA A C 1
ATOM 781 O O . ALA A 1 104 ? -9.392 4.922 3.997 1.00 95.94 104 ALA A O 1
ATOM 782 N N . LEU A 1 105 ? -8.845 6.250 5.739 1.00 96.19 105 LEU A N 1
ATOM 783 C CA . LEU A 1 105 ? -9.661 5.561 6.735 1.00 96.19 105 LEU A CA 1
ATOM 784 C C . LEU A 1 105 ? -11.030 6.245 6.838 1.00 96.19 105 LEU A C 1
ATOM 786 O O . LEU A 1 105 ? -11.098 7.449 7.067 1.00 96.19 105 LEU A O 1
ATOM 790 N N . ASP A 1 106 ? -12.094 5.463 6.699 1.00 95.62 106 ASP A N 1
ATOM 791 C CA . ASP A 1 106 ? -13.467 5.813 7.056 1.00 95.62 106 ASP A CA 1
ATOM 792 C C . ASP A 1 106 ? -13.905 4.934 8.237 1.00 95.62 106 ASP A C 1
ATOM 794 O O . ASP A 1 106 ? -13.938 3.702 8.143 1.00 95.62 106 ASP A O 1
ATOM 798 N N . ASP A 1 107 ? -14.196 5.589 9.356 1.00 94.00 107 ASP A N 1
ATOM 799 C CA . ASP A 1 107 ? -14.678 5.022 10.615 1.00 94.00 107 ASP A CA 1
ATOM 800 C C . ASP A 1 107 ? -16.019 5.646 11.048 1.00 94.00 107 ASP A C 1
ATOM 802 O O . ASP A 1 107 ? -16.373 5.631 12.227 1.00 94.00 107 ASP A O 1
ATOM 806 N N . SER A 1 108 ? -16.781 6.192 10.092 1.00 91.81 108 SER A N 1
ATOM 807 C CA . SER A 1 108 ? -18.075 6.841 10.348 1.00 91.81 108 SER A CA 1
ATOM 808 C C . SER A 1 108 ? -19.126 5.899 10.945 1.00 91.81 108 SER A C 1
ATOM 810 O O . SER A 1 108 ? -20.004 6.338 11.691 1.00 91.81 108 SER A O 1
ATOM 812 N N . GLU A 1 109 ? -19.041 4.600 10.642 1.00 91.75 109 GLU A N 1
ATOM 813 C CA . GLU A 1 109 ? -19.901 3.578 11.229 1.00 91.75 109 GLU A CA 1
ATOM 814 C C . GLU A 1 109 ? -19.224 2.934 12.456 1.00 91.75 109 GLU A C 1
ATOM 816 O O . GLU A 1 109 ? -18.125 2.384 12.335 1.00 91.75 109 GLU A O 1
ATOM 821 N N . PRO A 1 110 ? -19.882 2.913 13.632 1.00 89.31 110 PRO A N 1
ATOM 822 C CA . PRO A 1 110 ? -19.295 2.376 14.855 1.00 89.31 110 PRO A CA 1
ATOM 823 C C . PRO A 1 110 ? -18.775 0.941 14.708 1.00 89.31 110 PRO A C 1
ATOM 825 O O . PRO A 1 110 ? -19.513 0.005 14.392 1.00 89.31 110 PRO A O 1
ATOM 828 N N . GLY A 1 111 ? -17.480 0.771 14.979 1.00 90.31 111 GLY A N 1
ATOM 829 C CA . GLY A 1 111 ? -16.792 -0.518 14.943 1.00 90.31 111 GLY A CA 1
ATOM 830 C C . GLY A 1 111 ? -16.438 -1.025 13.544 1.00 90.31 111 GLY A C 1
ATOM 831 O O . GLY A 1 111 ? -15.725 -2.022 13.453 1.00 90.31 111 GLY A O 1
ATOM 832 N N . LEU A 1 112 ? -16.879 -0.373 12.464 1.00 96.12 112 LEU A N 1
ATOM 833 C CA . LEU A 1 112 ? -16.508 -0.719 11.092 1.00 96.12 112 LEU A CA 1
ATOM 834 C C . LEU A 1 112 ? -15.395 0.215 10.610 1.00 96.12 112 LEU A C 1
ATOM 836 O O . LEU A 1 112 ? -15.590 1.418 10.508 1.00 96.12 112 LEU A O 1
ATOM 840 N N . LEU A 1 113 ? -14.240 -0.357 10.275 1.00 96.81 113 LEU A N 1
ATOM 841 C CA . LEU A 1 113 ? -13.113 0.381 9.712 1.00 96.81 113 LEU A CA 1
ATOM 842 C C . LE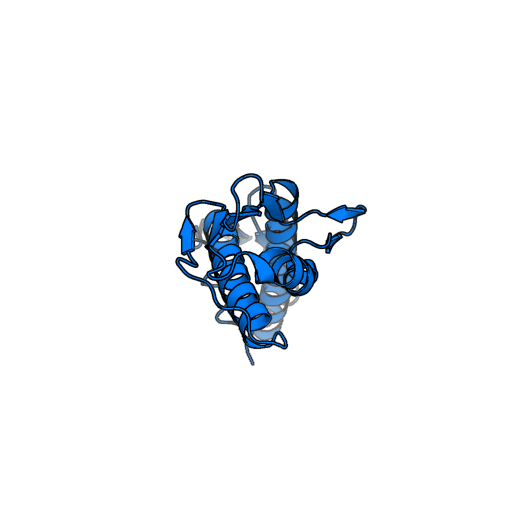U A 1 113 ? -12.989 0.045 8.228 1.00 96.81 113 LEU A C 1
ATOM 844 O O . LEU A 1 113 ? -12.864 -1.131 7.864 1.00 96.81 113 LEU A O 1
ATOM 848 N N . LYS A 1 114 ? -13.011 1.069 7.374 1.00 97.25 114 LYS A N 1
ATOM 849 C CA . LYS A 1 114 ? -12.836 0.948 5.923 1.00 97.25 114 LYS A CA 1
ATOM 850 C C . LYS A 1 114 ? -11.592 1.705 5.484 1.00 97.25 114 LYS A C 1
ATOM 852 O O . LYS A 1 114 ? -11.470 2.898 5.718 1.00 97.25 114 LYS A O 1
ATOM 857 N N . PHE A 1 115 ? -10.692 1.015 4.803 1.00 97.69 115 PHE A N 1
ATOM 858 C CA . PHE A 1 115 ? -9.460 1.561 4.251 1.00 97.69 115 PHE A CA 1
ATOM 859 C C . PHE A 1 115 ? -9.589 1.587 2.736 1.00 97.69 115 PHE A C 1
ATOM 861 O O . PHE A 1 115 ? -9.541 0.538 2.096 1.00 97.69 115 PHE A O 1
ATOM 868 N N . THR A 1 116 ? -9.761 2.769 2.160 1.00 97.50 116 THR A N 1
ATOM 869 C CA . THR A 1 116 ? -9.946 2.938 0.716 1.00 97.50 116 THR A CA 1
ATOM 870 C C . THR A 1 116 ? -8.671 3.472 0.095 1.00 97.50 116 THR A C 1
ATOM 872 O O . THR A 1 116 ? -8.139 4.487 0.541 1.00 97.50 116 THR A O 1
ATOM 875 N N . MET A 1 117 ? -8.161 2.787 -0.923 1.00 96.88 117 MET A N 1
ATOM 876 C CA . MET A 1 117 ? -6.976 3.245 -1.639 1.00 96.88 117 MET A CA 1
ATOM 877 C C . MET A 1 117 ? -7.284 4.552 -2.371 1.00 96.88 117 MET A C 1
ATOM 879 O O . MET A 1 117 ? -8.290 4.655 -3.071 1.00 96.88 117 MET A O 1
ATOM 883 N N . THR A 1 118 ? -6.416 5.545 -2.211 1.00 96.75 118 THR A N 1
ATOM 884 C CA . THR A 1 118 ? -6.563 6.840 -2.881 1.00 96.75 118 THR A CA 1
ATOM 885 C C . THR A 1 118 ? -5.949 6.803 -4.281 1.00 96.75 118 THR A C 1
ATOM 887 O O . THR A 1 118 ? -5.060 5.996 -4.568 1.00 96.75 118 THR A O 1
ATOM 890 N N . ASP A 1 119 ? -6.344 7.738 -5.146 1.00 94.06 119 ASP A N 1
ATOM 891 C CA . ASP A 1 119 ? -5.723 7.893 -6.467 1.00 94.06 119 ASP A CA 1
ATOM 892 C C . ASP A 1 119 ? -4.231 8.239 -6.371 1.00 94.06 119 ASP A C 1
ATOM 894 O O . ASP A 1 119 ? -3.420 7.769 -7.171 1.00 94.06 119 ASP A O 1
ATOM 898 N N . ALA A 1 120 ? -3.849 9.037 -5.369 1.00 93.56 120 ALA A N 1
ATOM 899 C CA . ALA A 1 120 ? -2.453 9.375 -5.110 1.00 93.56 120 ALA A CA 1
ATOM 900 C C . ALA A 1 120 ? -1.647 8.129 -4.706 1.00 93.56 120 ALA A C 1
ATOM 902 O O . ALA A 1 120 ? -0.554 7.902 -5.228 1.00 93.56 120 ALA A O 1
ATOM 903 N N . GLY A 1 121 ? -2.213 7.278 -3.844 1.00 94.00 121 GLY A N 1
ATOM 904 C CA . GLY A 1 121 ? -1.643 5.986 -3.470 1.00 94.00 121 GLY A CA 1
ATOM 905 C C . GLY A 1 121 ? -1.502 5.043 -4.663 1.00 94.00 121 GLY A C 1
ATOM 906 O O . GLY A 1 121 ? -0.432 4.471 -4.878 1.00 94.00 121 GLY A O 1
ATOM 907 N N . ALA A 1 122 ? -2.543 4.939 -5.491 1.00 93.19 122 ALA A N 1
ATOM 908 C CA . ALA A 1 122 ? -2.540 4.114 -6.696 1.00 93.19 122 ALA A CA 1
ATOM 909 C C . ALA A 1 122 ? -1.432 4.535 -7.677 1.00 93.19 122 ALA A C 1
ATOM 911 O O . ALA A 1 122 ? -0.662 3.695 -8.155 1.00 93.19 122 ALA A O 1
ATOM 912 N N . LYS A 1 123 ? -1.301 5.842 -7.936 1.00 91.50 123 LYS A N 1
ATOM 913 C CA . LYS A 1 123 ? -0.242 6.406 -8.789 1.00 91.50 123 LYS A CA 1
ATOM 914 C C . LYS A 1 123 ? 1.145 6.167 -8.204 1.00 91.50 123 LYS A C 1
ATOM 916 O O . LYS A 1 123 ? 2.043 5.727 -8.921 1.00 91.50 123 LYS A O 1
ATOM 921 N N . TYR A 1 124 ? 1.311 6.386 -6.900 1.00 92.75 124 TYR A N 1
ATOM 922 C CA . TYR A 1 124 ? 2.572 6.135 -6.206 1.00 92.75 124 TYR A CA 1
ATOM 923 C C . TYR A 1 124 ? 3.012 4.671 -6.339 1.00 92.75 124 TYR A C 1
ATOM 925 O O . TYR A 1 124 ? 4.154 4.396 -6.707 1.00 92.75 124 TYR A O 1
ATOM 933 N N . ARG A 1 125 ? 2.098 3.719 -6.113 1.00 92.25 125 ARG A N 1
ATOM 934 C CA . ARG A 1 125 ? 2.387 2.281 -6.237 1.00 92.25 125 ARG A CA 1
ATOM 935 C C . ARG A 1 125 ? 2.691 1.861 -7.666 1.00 92.25 125 ARG A C 1
ATOM 937 O O . ARG A 1 125 ? 3.608 1.073 -7.874 1.00 92.25 125 ARG A O 1
ATOM 944 N N . THR A 1 126 ? 1.985 2.432 -8.634 1.00 90.62 126 THR A N 1
ATOM 945 C CA . THR A 1 126 ? 2.250 2.227 -10.064 1.00 90.62 126 THR A CA 1
ATOM 946 C C . THR A 1 126 ? 3.664 2.691 -10.430 1.00 90.62 126 THR A C 1
ATOM 948 O O . THR A 1 126 ? 4.446 1.924 -10.986 1.00 90.62 126 THR A O 1
ATOM 951 N N . SER A 1 127 ? 4.044 3.909 -10.033 1.00 88.94 127 SER A N 1
ATOM 952 C CA . SER A 1 127 ? 5.384 4.464 -10.277 1.00 88.94 127 SER A CA 1
ATOM 953 C C . SER A 1 127 ? 6.498 3.654 -9.597 1.00 88.94 127 SER A C 1
ATOM 955 O O . SER A 1 127 ? 7.545 3.382 -10.197 1.00 88.94 127 SER A O 1
ATOM 957 N N . ALA A 1 128 ? 6.262 3.206 -8.360 1.00 88.88 128 ALA A N 1
ATOM 958 C CA . ALA A 1 128 ? 7.192 2.344 -7.636 1.00 88.88 128 ALA A CA 1
ATOM 959 C C . ALA A 1 128 ? 7.380 0.988 -8.340 1.00 88.88 128 ALA A C 1
ATOM 961 O O . ALA A 1 128 ? 8.515 0.543 -8.517 1.00 88.88 128 ALA A O 1
ATOM 962 N N . ALA A 1 129 ? 6.289 0.366 -8.803 1.00 89.25 129 ALA A N 1
ATOM 963 C CA . ALA A 1 129 ? 6.335 -0.895 -9.540 1.00 89.25 129 ALA A CA 1
ATOM 964 C C . ALA A 1 129 ? 7.101 -0.762 -10.867 1.00 89.25 129 ALA A C 1
ATOM 966 O O . ALA A 1 129 ? 7.927 -1.618 -11.186 1.00 89.25 129 ALA A O 1
ATOM 967 N N . LEU A 1 130 ? 6.889 0.328 -11.614 1.00 88.62 130 LEU A N 1
ATOM 968 C CA . LEU A 1 130 ? 7.628 0.611 -12.850 1.00 88.62 130 LEU A CA 1
ATOM 969 C C . LEU A 1 130 ? 9.127 0.759 -12.585 1.00 88.62 130 LEU A C 1
ATOM 971 O O . LEU A 1 130 ? 9.934 0.118 -13.254 1.00 88.62 130 LEU A O 1
ATOM 975 N N . THR A 1 131 ? 9.498 1.543 -11.569 1.00 87.44 131 THR A N 1
ATOM 976 C CA . THR A 1 131 ? 10.905 1.760 -11.190 1.00 87.44 131 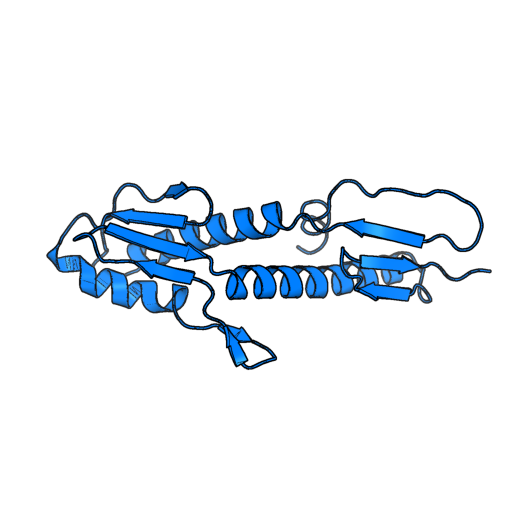THR A CA 1
ATOM 977 C C . THR A 1 131 ? 11.602 0.437 -10.870 1.00 87.44 131 THR A C 1
ATOM 979 O O . THR A 1 131 ? 12.649 0.136 -11.440 1.00 87.44 131 THR A O 1
ATOM 982 N N . GLN A 1 132 ? 10.986 -0.393 -10.023 1.00 87.50 132 GLN A N 1
ATOM 983 C CA . GLN A 1 132 ? 11.523 -1.707 -9.666 1.00 87.50 132 GLN A CA 1
ATOM 984 C C . GLN A 1 132 ? 11.649 -2.627 -10.888 1.00 87.50 132 GLN A C 1
ATOM 986 O O . GLN A 1 132 ? 12.621 -3.367 -11.030 1.00 87.50 132 GLN A O 1
ATOM 991 N N . SER A 1 133 ? 10.674 -2.583 -11.791 1.00 86.81 133 SER A N 1
ATOM 992 C CA . SER A 1 133 ? 10.670 -3.428 -12.985 1.00 86.81 133 SER A CA 1
ATOM 993 C C . SER A 1 133 ? 11.782 -3.046 -13.955 1.00 86.81 133 SER A C 1
ATOM 995 O O . SER A 1 133 ? 12.454 -3.930 -14.479 1.00 86.81 133 SER A O 1
ATOM 997 N N . ILE A 1 134 ? 12.043 -1.746 -14.132 1.00 88.75 134 ILE A N 1
ATOM 998 C CA . ILE A 1 134 ? 13.184 -1.253 -14.915 1.00 88.75 134 ILE A CA 1
ATOM 999 C C . ILE A 1 134 ? 14.498 -1.814 -14.360 1.00 88.75 134 ILE A C 1
ATOM 1001 O O . ILE A 1 134 ? 15.333 -2.273 -15.137 1.00 88.75 134 ILE A O 1
ATOM 1005 N N . GLU A 1 135 ? 14.690 -1.809 -13.038 1.00 87.75 135 GLU A N 1
ATOM 1006 C CA . GLU A 1 135 ? 15.902 -2.359 -12.415 1.00 87.75 135 GLU A CA 1
ATOM 1007 C C . GLU A 1 135 ? 16.060 -3.857 -12.693 1.00 87.75 135 GLU A C 1
ATOM 1009 O O . GLU A 1 135 ? 17.139 -4.306 -13.084 1.00 87.75 135 GLU A O 1
ATOM 1014 N N . VAL A 1 136 ? 14.981 -4.635 -12.558 1.00 87.94 136 VAL A N 1
ATOM 1015 C CA . VAL A 1 136 ? 15.013 -6.075 -12.851 1.00 87.94 136 VAL A CA 1
ATOM 1016 C C . VAL A 1 136 ? 15.306 -6.335 -14.330 1.00 87.94 136 VAL A C 1
ATOM 1018 O O . VAL A 1 136 ? 16.136 -7.189 -14.639 1.00 87.94 136 VAL A O 1
ATOM 1021 N N . ILE A 1 137 ? 14.676 -5.590 -15.241 1.00 87.31 137 ILE A N 1
ATOM 1022 C CA . ILE A 1 137 ? 14.909 -5.711 -16.686 1.00 87.31 137 ILE A CA 1
ATOM 1023 C C . ILE A 1 137 ? 16.368 -5.390 -17.018 1.00 87.31 137 ILE A C 1
ATOM 1025 O O . ILE A 1 137 ? 17.012 -6.175 -17.707 1.00 87.31 137 ILE A O 1
ATOM 1029 N N . LYS A 1 138 ? 16.919 -4.289 -16.491 1.00 86.69 138 LYS A N 1
ATOM 1030 C CA . LYS A 1 138 ? 18.330 -3.916 -16.690 1.00 86.69 138 LYS A CA 1
ATOM 1031 C C . LYS A 1 138 ? 19.279 -5.012 -16.213 1.00 86.69 138 LYS A C 1
ATOM 1033 O O . LYS A 1 138 ? 20.180 -5.403 -16.949 1.00 86.69 138 LYS A O 1
ATOM 1038 N N . ASN A 1 139 ? 19.044 -5.560 -15.021 1.00 87.75 139 ASN A N 1
ATOM 1039 C CA . ASN A 1 139 ? 19.845 -6.668 -14.502 1.00 87.75 139 ASN A CA 1
ATOM 1040 C C . ASN A 1 139 ? 19.754 -7.899 -15.410 1.00 87.75 139 ASN A C 1
ATOM 1042 O O . ASN A 1 139 ? 20.772 -8.520 -15.705 1.00 87.75 139 ASN A O 1
ATOM 1046 N N . ARG A 1 140 ? 18.557 -8.217 -15.914 1.00 85.69 140 ARG A N 1
ATOM 1047 C CA . ARG A 1 140 ? 18.365 -9.363 -16.803 1.00 85.69 140 ARG A CA 1
ATOM 1048 C C . ARG A 1 140 ? 19.036 -9.175 -18.162 1.00 85.69 140 ARG A C 1
ATOM 1050 O O . ARG A 1 140 ? 19.602 -10.125 -18.687 1.00 85.69 140 ARG A O 1
ATOM 1057 N N . LEU A 1 141 ? 18.998 -7.970 -18.722 1.00 85.31 141 LEU A N 1
ATOM 1058 C CA . LEU A 1 141 ? 19.702 -7.636 -19.963 1.00 85.31 141 LEU A CA 1
ATOM 1059 C C . LEU A 1 141 ? 21.218 -7.774 -19.790 1.00 85.31 141 LEU A C 1
ATOM 1061 O O . LEU A 1 141 ? 21.871 -8.383 -20.636 1.00 85.31 141 LEU A O 1
ATOM 1065 N N . ASN A 1 142 ? 21.755 -7.310 -18.658 1.00 84.75 142 ASN A N 1
ATOM 1066 C CA . ASN A 1 142 ? 23.168 -7.476 -18.316 1.00 84.75 142 ASN A CA 1
ATOM 1067 C C . ASN A 1 142 ? 23.562 -8.957 -18.198 1.00 84.75 142 ASN A C 1
ATOM 1069 O O . ASN A 1 142 ? 24.575 -9.364 -18.758 1.00 84.75 142 ASN A O 1
ATOM 1073 N N . GLU A 1 143 ? 22.748 -9.778 -17.524 1.00 84.56 143 GLU A N 1
ATOM 1074 C CA . GLU A 1 143 ? 22.959 -11.234 -17.426 1.00 84.56 143 GLU A CA 1
ATOM 1075 C C . GLU A 1 143 ? 22.962 -11.927 -18.796 1.00 84.56 143 GLU A C 1
ATOM 1077 O O . GLU A 1 143 ? 23.676 -12.908 -18.994 1.00 84.56 143 GLU A O 1
ATOM 1082 N N . LEU A 1 144 ? 22.164 -11.424 -19.739 1.00 85.25 144 LEU A N 1
ATOM 1083 C CA . LEU A 1 144 ? 22.068 -11.942 -21.104 1.00 85.25 144 LEU A CA 1
ATOM 1084 C C . LEU A 1 144 ? 23.155 -11.382 -22.039 1.00 85.25 144 LEU A C 1
ATOM 1086 O O . LEU A 1 144 ? 23.178 -11.739 -23.215 1.00 85.25 144 LEU A O 1
ATOM 1090 N N . GLY A 1 145 ? 24.049 -10.521 -21.542 1.00 82.50 145 GLY A N 1
ATOM 1091 C CA . GLY A 1 145 ? 25.119 -9.913 -22.336 1.00 82.50 145 GLY A CA 1
ATOM 1092 C C . GLY A 1 145 ? 24.648 -8.805 -23.283 1.00 82.50 145 GLY A C 1
ATOM 1093 O O . GLY A 1 145 ? 25.384 -8.426 -24.190 1.00 82.50 145 GLY A O 1
ATOM 1094 N N . VAL A 1 146 ? 23.444 -8.263 -23.081 1.00 80.69 146 VAL A N 1
ATOM 1095 C CA . VAL A 1 146 ? 22.873 -7.171 -23.887 1.00 80.69 146 VAL A CA 1
ATOM 1096 C C . VAL A 1 146 ? 23.150 -5.829 -23.198 1.00 80.69 146 VAL A C 1
ATOM 1098 O O . VAL A 1 146 ? 22.236 -5.127 -22.770 1.00 80.69 146 VAL A O 1
ATOM 1101 N N . ALA A 1 147 ? 24.435 -5.503 -23.035 1.00 69.94 147 ALA A N 1
ATOM 1102 C CA . ALA A 1 147 ? 24.892 -4.394 -22.190 1.00 69.94 147 ALA A CA 1
ATOM 1103 C C . ALA A 1 147 ? 24.470 -2.997 -22.689 1.00 69.94 147 ALA A C 1
ATOM 1105 O O . ALA A 1 147 ? 24.281 -2.094 -21.878 1.00 69.94 147 ALA A O 1
ATOM 1106 N N . ASP A 1 148 ? 24.261 -2.831 -23.998 1.00 73.81 148 ASP A N 1
ATOM 1107 C CA . ASP A 1 148 ? 23.920 -1.537 -24.612 1.00 73.81 148 ASP A CA 1
ATOM 1108 C C . ASP A 1 148 ? 22.408 -1.350 -24.847 1.00 73.81 148 ASP A C 1
ATOM 1110 O O . ASP A 1 148 ? 21.981 -0.475 -25.604 1.00 73.81 148 ASP A O 1
ATOM 1114 N N . ALA A 1 149 ? 21.566 -2.183 -24.226 1.00 82.06 149 ALA A N 1
ATOM 1115 C CA . ALA A 1 149 ? 20.120 -2.031 -24.330 1.00 82.06 149 ALA A CA 1
ATOM 1116 C C . ALA A 1 149 ? 19.619 -0.805 -23.552 1.00 82.06 149 ALA A C 1
ATOM 1118 O O . ALA A 1 149 ? 19.953 -0.576 -22.388 1.00 82.06 149 ALA A O 1
ATOM 1119 N N . THR A 1 150 ? 18.743 -0.034 -24.190 1.00 85.06 150 THR A N 1
ATOM 1120 C CA . THR A 1 150 ? 18.112 1.140 -23.587 1.00 85.06 150 THR A CA 1
ATOM 1121 C C . THR A 1 150 ? 16.766 0.756 -22.980 1.00 85.06 150 THR A C 1
ATOM 1123 O O . THR A 1 150 ? 15.939 0.128 -23.635 1.00 85.06 150 THR A O 1
ATOM 1126 N N . VAL A 1 151 ? 16.536 1.144 -21.722 1.00 86.75 151 VAL A N 1
ATOM 1127 C CA . VAL A 1 151 ? 15.272 0.917 -21.004 1.00 86.75 151 VAL A CA 1
ATOM 1128 C C . VAL A 1 151 ? 14.702 2.265 -20.582 1.00 86.75 151 VAL A C 1
ATOM 1130 O O . VAL A 1 151 ? 15.335 2.985 -19.806 1.00 86.75 151 VAL A O 1
ATOM 1133 N N . GLN A 1 152 ? 13.521 2.599 -21.091 1.00 85.56 152 GLN A N 1
ATOM 1134 C CA . GLN A 1 152 ? 12.855 3.882 -20.878 1.00 85.56 152 GLN A CA 1
ATOM 1135 C C . GLN A 1 152 ? 11.433 3.686 -20.361 1.00 85.56 152 GLN A C 1
ATOM 1137 O O . GLN A 1 152 ? 10.762 2.711 -20.692 1.00 85.56 152 GLN A O 1
ATOM 1142 N N . LEU A 1 153 ? 10.979 4.635 -19.545 1.00 85.56 153 LEU A N 1
ATOM 1143 C CA . LEU A 1 153 ? 9.586 4.720 -19.132 1.00 85.56 153 LEU A CA 1
ATOM 1144 C C . LEU A 1 153 ? 8.771 5.401 -20.235 1.00 85.56 153 LEU A C 1
ATOM 1146 O O . LEU A 1 153 ? 9.205 6.412 -20.783 1.00 85.56 153 LEU A O 1
ATOM 1150 N N . THR A 1 154 ? 7.591 4.867 -20.518 1.00 82.44 154 THR A N 1
ATOM 1151 C CA . THR A 1 154 ? 6.580 5.477 -21.387 1.00 82.44 154 THR A CA 1
ATOM 1152 C C . THR A 1 154 ? 5.304 5.724 -20.587 1.00 82.44 154 THR A C 1
ATOM 1154 O O . THR A 1 154 ? 5.169 5.219 -19.472 1.00 82.44 154 THR A O 1
ATOM 1157 N N . ASP A 1 155 ? 4.336 6.432 -21.169 1.00 76.56 155 ASP A N 1
ATOM 1158 C CA . ASP A 1 155 ? 3.047 6.690 -20.512 1.00 76.56 155 ASP A CA 1
ATOM 1159 C C . ASP A 1 155 ? 2.303 5.387 -20.153 1.00 76.56 155 ASP A C 1
ATOM 1161 O O . ASP A 1 155 ? 1.734 5.275 -19.068 1.00 76.56 155 ASP A O 1
ATOM 1165 N N . ASP A 1 156 ? 2.405 4.364 -21.013 1.00 68.56 156 ASP A N 1
ATOM 1166 C CA . ASP A 1 156 ? 1.686 3.087 -20.864 1.00 68.56 156 ASP A CA 1
ATOM 1167 C C . ASP A 1 156 ? 2.540 1.915 -20.334 1.00 68.56 156 ASP A C 1
ATOM 1169 O O . ASP A 1 156 ? 2.071 0.769 -20.309 1.00 68.56 156 ASP A O 1
ATOM 1173 N N . GLY A 1 157 ? 3.806 2.144 -19.950 1.00 81.94 157 GLY A N 1
ATOM 1174 C CA . GLY A 1 157 ? 4.696 1.035 -19.586 1.00 81.94 157 GLY A CA 1
ATOM 1175 C C . GLY A 1 157 ? 6.198 1.287 -19.707 1.00 81.94 157 GLY A C 1
ATOM 1176 O O . GLY A 1 157 ? 6.705 2.362 -19.391 1.00 81.94 157 GLY A O 1
ATOM 1177 N N . ILE A 1 158 ? 6.930 0.242 -20.097 1.00 85.75 158 ILE A N 1
ATOM 1178 C CA . ILE A 1 158 ? 8.392 0.254 -20.220 1.00 85.75 158 ILE A CA 1
ATOM 1179 C C . ILE A 1 158 ? 8.777 -0.133 -21.643 1.00 85.75 158 ILE A C 1
ATOM 1181 O O . ILE A 1 158 ? 8.455 -1.230 -22.101 1.00 85.75 158 ILE A O 1
ATOM 1185 N N . LEU A 1 159 ? 9.515 0.746 -22.314 1.00 86.00 159 LEU A N 1
ATOM 1186 C CA . LEU A 1 159 ? 10.105 0.499 -23.619 1.00 86.00 159 LEU A CA 1
ATOM 1187 C C . LEU A 1 159 ? 11.534 -0.015 -23.452 1.00 86.00 159 LEU A C 1
ATOM 1189 O O . LEU A 1 159 ? 12.374 0.628 -22.820 1.00 86.00 159 LEU A O 1
ATOM 1193 N N . VAL A 1 160 ? 11.815 -1.164 -24.052 1.00 86.88 160 VAL A N 1
ATOM 1194 C CA . VAL A 1 160 ? 13.149 -1.761 -24.117 1.00 86.88 160 VAL A CA 1
ATOM 1195 C C . VAL A 1 160 ? 13.602 -1.757 -25.568 1.00 86.88 160 VAL A C 1
ATOM 1197 O O . VAL A 1 160 ? 12.877 -2.250 -26.425 1.00 86.88 160 VAL A O 1
ATOM 1200 N N . GLN A 1 161 ? 14.788 -1.224 -25.849 1.00 83.50 161 GLN A N 1
ATOM 1201 C CA . GLN A 1 161 ? 15.373 -1.166 -27.190 1.00 83.50 161 GLN A CA 1
ATOM 1202 C C . GLN A 1 161 ? 16.739 -1.842 -27.194 1.00 83.50 161 GLN A C 1
ATOM 1204 O O . GLN A 1 161 ? 17.612 -1.491 -26.398 1.00 83.50 161 GLN A O 1
ATOM 1209 N N . ALA A 1 162 ? 16.920 -2.807 -28.094 1.00 78.62 162 ALA A N 1
ATOM 1210 C CA . ALA A 1 162 ? 18.222 -3.412 -28.340 1.00 78.62 162 ALA A CA 1
ATOM 1211 C C . ALA A 1 162 ? 19.068 -2.519 -29.271 1.00 78.62 162 ALA A C 1
ATOM 1213 O O . ALA A 1 162 ? 18.505 -1.841 -30.139 1.00 78.62 162 ALA A O 1
ATOM 1214 N N . PRO A 1 163 ? 20.407 -2.525 -29.130 1.00 70.44 163 PRO A N 1
ATOM 1215 C CA . PRO A 1 163 ? 21.284 -1.823 -30.059 1.00 70.44 163 PRO A CA 1
ATOM 1216 C C . PRO A 1 163 ? 21.062 -2.335 -31.489 1.00 70.44 163 PRO A C 1
ATOM 1218 O O . PRO A 1 163 ? 20.927 -3.536 -31.730 1.00 70.44 163 PRO A O 1
ATOM 1221 N N . SER A 1 164 ? 20.996 -1.403 -32.439 1.00 62.28 164 SER A N 1
ATOM 1222 C CA . SER A 1 164 ? 20.948 -1.717 -33.868 1.00 62.28 164 SER A CA 1
ATOM 1223 C C . SER A 1 164 ? 22.386 -1.923 -34.339 1.00 62.28 164 SER A C 1
ATOM 1225 O O . SER A 1 164 ? 23.140 -0.953 -34.390 1.00 62.28 164 SER A O 1
ATOM 1227 N N . VAL A 1 165 ? 22.780 -3.173 -34.594 1.00 56.25 165 VAL A N 1
ATOM 1228 C CA . VAL A 1 165 ? 24.057 -3.504 -35.254 1.00 56.25 165 VAL A CA 1
ATOM 1229 C C . VAL A 1 165 ? 23.895 -3.544 -36.764 1.00 56.25 165 VAL A C 1
ATOM 1231 O O . VAL A 1 165 ? 22.820 -3.993 -37.224 1.00 56.25 165 VAL A O 1
#

Sequence (165 aa):
MIGLALVSMVFGAPAVFASVPGAHVLLHLDTDQVRSRRLEAMRDQIRTLLRDAEPKIHYNGLVVSGLTVQLRISDAAQVEAAKAALRAVVDPLAGKEGPVQEFALDDSEPGLLKFTMTDAGAKYRTSAALTQSIEVIKNRLNELGVADATVQLTDDGILVQAPSV

Radius of gyration: 20.37 Å; chains: 1; bounding box: 45×30×63 Å

Foldseek 3Di:
DPQPVVLVQQWDDWPQPDDDFWGKTFTFGPLQSLQVVVLVVLLVLLVVLQCPQVVRWDWPDQDDDRQKTKIFTPDLVCQVVSCVSCVVVQFFDQDPVGTFRQWDWDCVDRRMIMTGGDPSNSVRSVVVSQVSSLVSVQVVCVVVVQNPWDWDDDPRGIMIIGDGD

Secondary structure (DSSP, 8-state):
--SHHHHTTTBPPPB----SSS-EEEEEB-HHHHHHHHHHHHHHHHHHHHHHSSSPPPEEEEEEETTEEEEEES-GGGHHHHHHHTHHHHSPEEETTEEE--EEEE--STTEEEEEE-HHHHHHHHHHHHHHHHHHHHHHHHHTT-TT-EEEEETTEEEEE----